Protein AF-A0A3D0C6Q4-F1 (afdb_monomer_lite)

Sequence (118 aa):
SIQAVYVPADDLTDPSPATTFAHLDATVVLSRDIASQGIYPAIDPLDSTSRQLDPLIVGTEHYETAQSVKSTLQRYKELKDIIAILGMDELSEEDKQTVSRARKIQRYLSQPFFVAEV

Structure (mmCIF, N/CA/C/O backbone):
data_AF-A0A3D0C6Q4-F1
#
_entry.id   AF-A0A3D0C6Q4-F1
#
loop_
_atom_site.group_PDB
_atom_site.id
_atom_site.type_symbol
_atom_site.label_atom_id
_atom_site.label_alt_id
_atom_site.label_comp_id
_atom_site.label_asym_id
_atom_site.label_entity_id
_atom_site.label_seq_id
_atom_site.pdbx_PDB_ins_code
_atom_site.Cartn_x
_atom_site.Cartn_y
_atom_site.Cartn_z
_atom_site.occupancy
_atom_site.B_iso_or_equiv
_atom_site.auth_seq_id
_atom_site.auth_comp_id
_atom_site.auth_asym_id
_atom_s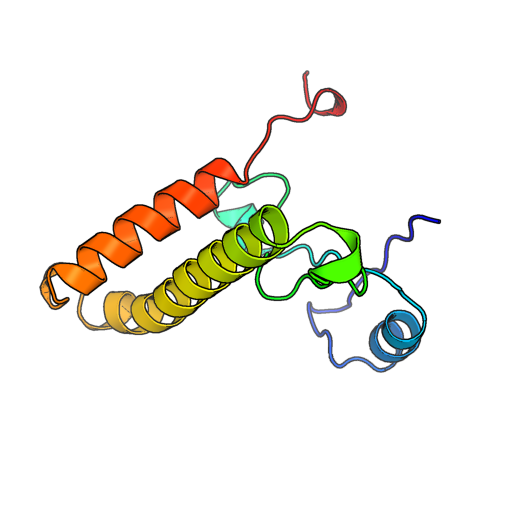ite.auth_atom_id
_atom_site.pdbx_PDB_model_num
ATOM 1 N N . SER A 1 1 ? 11.416 -7.192 -18.884 1.00 84.19 1 SER A N 1
ATOM 2 C CA . SER A 1 1 ? 10.534 -8.381 -18.920 1.00 84.19 1 SER A CA 1
ATOM 3 C C . SER A 1 1 ? 9.660 -8.364 -17.676 1.00 84.19 1 SER A C 1
ATOM 5 O O . SER A 1 1 ? 10.041 -7.724 -16.707 1.00 84.19 1 SER A O 1
ATOM 7 N N . ILE A 1 2 ? 8.496 -9.016 -17.696 1.00 86.44 2 ILE A N 1
ATOM 8 C CA . ILE A 1 2 ? 7.667 -9.225 -16.497 1.00 86.44 2 ILE A CA 1
ATOM 9 C C . ILE A 1 2 ? 7.775 -10.704 -16.143 1.00 86.44 2 ILE A C 1
ATOM 11 O O . ILE A 1 2 ? 7.642 -11.552 -17.025 1.00 86.44 2 ILE A O 1
ATOM 15 N N . GLN A 1 3 ? 8.068 -11.004 -14.882 1.00 87.12 3 GLN A N 1
ATOM 16 C CA . GLN A 1 3 ? 8.249 -12.364 -14.387 1.00 87.12 3 GLN A CA 1
ATOM 17 C C . GLN A 1 3 ? 7.332 -12.581 -13.189 1.00 87.12 3 GLN A C 1
ATOM 19 O O . GLN A 1 3 ? 7.298 -11.759 -12.277 1.00 87.12 3 GLN A O 1
ATOM 24 N N . ALA A 1 4 ? 6.586 -13.682 -13.204 1.00 87.81 4 ALA A N 1
ATOM 25 C CA . ALA A 1 4 ? 5.818 -14.122 -12.052 1.00 87.81 4 ALA A CA 1
ATOM 26 C C . ALA A 1 4 ? 6.692 -15.063 -11.219 1.00 87.81 4 ALA A C 1
ATOM 28 O O . ALA A 1 4 ? 7.150 -16.089 -11.723 1.00 87.81 4 ALA A O 1
ATOM 29 N N . VAL A 1 5 ? 6.925 -14.703 -9.959 1.00 85.12 5 VAL A N 1
ATOM 30 C CA . VAL A 1 5 ? 7.682 -15.514 -9.002 1.00 85.12 5 VAL A CA 1
ATOM 31 C C . VAL A 1 5 ? 6.704 -16.024 -7.956 1.00 85.12 5 VAL A C 1
ATOM 33 O O . VAL A 1 5 ? 6.044 -15.237 -7.282 1.00 85.12 5 VAL A O 1
ATOM 36 N N . TYR A 1 6 ? 6.583 -17.345 -7.848 1.00 84.31 6 TYR A N 1
ATOM 37 C CA . TYR A 1 6 ? 5.807 -17.971 -6.784 1.00 84.31 6 TYR A CA 1
ATOM 38 C C . TYR A 1 6 ? 6.659 -18.052 -5.517 1.00 84.31 6 TYR A C 1
ATOM 40 O O . TYR A 1 6 ? 7.781 -18.555 -5.563 1.00 84.31 6 TYR A O 1
ATOM 48 N N . VAL A 1 7 ? 6.118 -17.568 -4.400 1.00 80.44 7 VAL A N 1
ATOM 49 C CA . VAL A 1 7 ? 6.766 -17.611 -3.086 1.00 80.44 7 VAL A CA 1
ATOM 50 C C . VAL A 1 7 ? 6.120 -18.739 -2.271 1.00 80.44 7 VAL A C 1
ATOM 52 O O . VAL A 1 7 ? 4.924 -18.660 -1.976 1.00 80.44 7 VAL A O 1
ATOM 55 N N . PRO A 1 8 ? 6.853 -19.815 -1.932 1.00 78.25 8 PRO A N 1
ATOM 56 C CA . PRO A 1 8 ? 6.322 -20.888 -1.101 1.00 78.25 8 PRO A CA 1
ATOM 57 C C . PRO A 1 8 ? 6.017 -20.377 0.309 1.00 78.25 8 PRO A C 1
ATOM 59 O O . PRO A 1 8 ? 6.825 -19.668 0.900 1.00 78.25 8 PRO A O 1
ATOM 62 N N . ALA A 1 9 ? 4.858 -20.759 0.853 1.00 78.31 9 ALA A N 1
ATOM 63 C CA . ALA A 1 9 ? 4.452 -20.440 2.227 1.00 78.31 9 ALA A CA 1
ATOM 64 C C . ALA A 1 9 ? 4.471 -18.939 2.600 1.00 78.31 9 ALA A C 1
ATOM 66 O O . ALA A 1 9 ? 4.529 -18.616 3.782 1.00 78.31 9 ALA A O 1
ATOM 67 N N . ASP A 1 10 ? 4.399 -18.041 1.612 1.00 76.25 10 ASP A N 1
ATOM 68 C CA . ASP A 1 10 ? 4.489 -16.587 1.798 1.00 76.25 10 ASP A CA 1
ATOM 69 C C . ASP A 1 10 ? 5.823 -16.127 2.461 1.00 76.25 10 ASP A C 1
ATOM 71 O O . ASP A 1 10 ? 5.910 -15.018 2.986 1.00 76.25 10 ASP A O 1
ATOM 75 N N . ASP A 1 11 ? 6.887 -16.949 2.405 1.00 76.81 11 ASP A N 1
ATOM 76 C CA . ASP A 1 11 ? 8.210 -16.645 2.975 1.00 76.81 11 ASP A CA 1
ATOM 77 C C . ASP A 1 11 ? 9.162 -16.002 1.949 1.00 76.81 11 ASP A C 1
ATOM 79 O O . ASP A 1 11 ? 9.782 -16.665 1.112 1.00 76.81 11 ASP A O 1
ATOM 83 N N . LEU A 1 12 ? 9.310 -14.677 2.039 1.00 69.62 12 LEU A N 1
ATOM 84 C CA . LEU A 1 12 ? 10.209 -13.884 1.190 1.00 69.62 12 LEU A CA 1
ATOM 85 C C . LEU A 1 12 ? 11.701 -14.104 1.491 1.00 69.62 12 LEU A C 1
ATOM 87 O O . LEU A 1 12 ? 12.545 -13.641 0.721 1.00 69.62 12 LEU A O 1
ATOM 91 N N . THR A 1 13 ? 12.035 -14.780 2.593 1.00 74.75 13 THR A N 1
ATOM 92 C CA . THR A 1 13 ? 13.420 -15.068 2.990 1.00 74.75 13 THR A CA 1
ATOM 93 C C . THR A 1 13 ? 13.949 -16.384 2.425 1.00 74.75 13 THR A C 1
ATOM 95 O O . THR A 1 13 ? 15.140 -16.673 2.574 1.00 74.75 13 THR A O 1
ATOM 98 N N . ASP A 1 14 ? 13.110 -17.148 1.714 1.00 76.62 14 ASP A N 1
ATOM 99 C CA . ASP A 1 14 ? 13.551 -18.346 1.005 1.00 76.62 14 ASP A CA 1
ATOM 100 C C . ASP A 1 14 ? 14.665 -17.992 -0.012 1.00 76.62 14 ASP A C 1
ATOM 102 O O . ASP A 1 14 ? 14.582 -16.983 -0.729 1.00 76.62 14 ASP A O 1
ATOM 106 N N . PRO A 1 15 ? 15.738 -18.799 -0.105 1.00 70.25 15 PRO A N 1
ATOM 107 C CA . PRO A 1 15 ? 16.872 -18.511 -0.985 1.00 70.25 15 PRO A CA 1
ATOM 108 C C . PRO A 1 15 ? 16.500 -18.447 -2.479 1.00 70.25 15 PRO A C 1
ATOM 110 O O . PRO A 1 15 ? 17.194 -17.789 -3.264 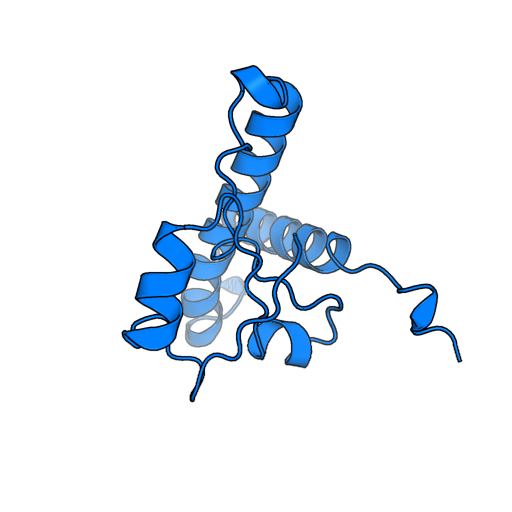1.00 70.25 15 PRO A O 1
ATOM 113 N N . SER A 1 16 ? 15.406 -19.096 -2.886 1.00 71.44 16 SER A N 1
ATOM 114 C CA . SER A 1 16 ? 14.947 -19.153 -4.279 1.00 71.44 16 SER A CA 1
ATOM 115 C C . SER A 1 16 ? 14.414 -17.795 -4.784 1.00 71.44 16 SER A C 1
ATOM 117 O O . SER A 1 16 ? 14.907 -17.300 -5.803 1.00 71.44 16 SER A O 1
ATOM 119 N N . PRO A 1 17 ? 13.465 -17.123 -4.098 1.00 67.44 17 PRO A N 1
ATOM 120 C CA . PRO A 1 17 ? 13.069 -15.760 -4.445 1.00 67.44 17 PRO A CA 1
ATOM 121 C C . PRO A 1 17 ? 14.160 -14.725 -4.123 1.00 67.44 17 PRO A C 1
ATOM 123 O O . PRO A 1 17 ? 14.364 -13.810 -4.922 1.00 67.44 17 PRO A O 1
ATOM 126 N N . ALA A 1 18 ? 14.925 -14.893 -3.035 1.00 70.44 18 ALA A N 1
ATOM 127 C CA . ALA A 1 18 ? 15.960 -13.936 -2.625 1.00 70.44 18 ALA A CA 1
ATOM 128 C C . ALA A 1 18 ? 17.033 -13.689 -3.703 1.00 70.44 18 ALA A C 1
ATOM 130 O O . ALA A 1 18 ? 17.425 -12.548 -3.956 1.00 70.44 18 ALA A O 1
ATOM 131 N N . THR A 1 19 ? 17.478 -14.748 -4.385 1.00 71.81 19 THR A N 1
ATOM 132 C CA . THR A 1 19 ? 18.447 -14.636 -5.490 1.00 71.81 19 THR A CA 1
ATOM 133 C C . THR A 1 19 ? 17.846 -13.975 -6.729 1.00 71.81 19 THR A C 1
ATOM 135 O O . THR A 1 19 ? 18.519 -13.194 -7.400 1.00 71.81 19 THR A O 1
ATOM 138 N N . THR A 1 20 ? 16.561 -14.211 -6.999 1.00 70.25 20 THR A N 1
ATOM 139 C CA . THR A 1 20 ? 15.850 -13.586 -8.122 1.00 70.25 20 THR A CA 1
ATOM 140 C C . THR A 1 20 ? 15.682 -12.079 -7.898 1.00 70.25 20 THR A C 1
ATOM 142 O O . THR A 1 20 ? 15.908 -11.295 -8.820 1.00 70.25 20 THR A O 1
ATOM 145 N N . PHE A 1 21 ? 15.375 -11.646 -6.669 1.00 69.50 21 PHE A N 1
ATOM 146 C CA . PHE A 1 21 ? 15.181 -10.229 -6.338 1.00 69.50 21 PHE A CA 1
ATOM 147 C C . PHE A 1 21 ? 16.421 -9.363 -6.568 1.00 69.50 21 PHE A C 1
ATOM 149 O O . PHE A 1 21 ? 16.284 -8.213 -6.980 1.00 69.50 21 PHE A O 1
ATOM 156 N N . ALA A 1 22 ? 17.629 -9.902 -6.374 1.00 72.50 22 ALA A N 1
ATOM 157 C CA . ALA A 1 22 ? 18.871 -9.154 -6.590 1.00 72.50 22 ALA A CA 1
ATOM 158 C C . ALA A 1 22 ? 19.018 -8.635 -8.037 1.00 72.50 22 ALA A C 1
ATOM 160 O O . ALA A 1 22 ? 19.641 -7.594 -8.279 1.00 72.50 22 ALA A O 1
ATOM 161 N N . HIS A 1 23 ? 18.411 -9.338 -8.994 1.00 77.38 23 HIS A N 1
ATOM 162 C CA . HIS A 1 23 ? 18.481 -9.027 -10.419 1.00 77.38 23 HIS A CA 1
ATOM 163 C C . HIS A 1 23 ? 17.294 -8.205 -10.937 1.00 77.38 23 HIS A C 1
ATOM 165 O O . HIS A 1 23 ? 17.302 -7.820 -12.105 1.00 77.38 23 HIS A O 1
ATOM 171 N N . LEU A 1 24 ? 16.290 -7.923 -10.102 1.00 82.19 24 LEU A N 1
ATOM 172 C CA . LEU A 1 24 ? 15.096 -7.187 -10.510 1.00 82.19 24 LEU A CA 1
ATOM 173 C C . LEU A 1 24 ? 15.237 -5.688 -10.227 1.00 82.19 24 LEU A C 1
ATOM 175 O O . LEU A 1 24 ? 15.709 -5.270 -9.171 1.00 82.19 24 LEU A O 1
ATOM 179 N N . ASP A 1 25 ? 14.794 -4.870 -11.181 1.00 84.19 25 ASP A N 1
ATOM 180 C CA . ASP A 1 25 ? 14.772 -3.409 -11.037 1.00 84.19 25 ASP A CA 1
ATOM 181 C C . ASP A 1 25 ? 13.542 -2.908 -10.276 1.00 84.19 25 ASP A C 1
ATOM 183 O O . ASP A 1 25 ? 13.581 -1.839 -9.668 1.00 84.19 25 ASP A O 1
ATOM 187 N N . ALA A 1 26 ? 12.457 -3.680 -10.299 1.00 90.06 26 ALA A N 1
ATOM 188 C CA . ALA A 1 26 ? 11.250 -3.425 -9.534 1.00 90.06 26 ALA A CA 1
ATOM 189 C C . ALA A 1 26 ? 10.614 -4.743 -9.094 1.00 90.06 26 ALA A C 1
ATOM 191 O O . ALA A 1 26 ? 10.601 -5.724 -9.840 1.00 90.06 26 ALA A O 1
ATOM 192 N N . THR A 1 27 ? 10.068 -4.743 -7.885 1.00 90.38 27 THR A N 1
ATOM 193 C CA . THR A 1 27 ? 9.365 -5.865 -7.277 1.00 90.38 27 THR A CA 1
ATOM 194 C C . THR A 1 27 ? 7.955 -5.426 -6.913 1.00 90.38 27 THR A C 1
ATOM 196 O O . THR A 1 27 ? 7.751 -4.405 -6.258 1.00 90.38 27 THR A O 1
ATOM 199 N N . VAL A 1 28 ? 6.969 -6.203 -7.358 1.00 92.19 28 VAL A N 1
ATOM 200 C CA . VAL A 1 28 ? 5.564 -6.022 -6.985 1.00 92.19 28 VAL A CA 1
ATOM 201 C C . VAL A 1 28 ? 5.166 -7.234 -6.162 1.00 92.19 28 VAL A C 1
ATOM 203 O O . VAL A 1 28 ? 5.081 -8.343 -6.688 1.00 92.19 28 VAL A O 1
ATOM 206 N N . VAL A 1 29 ? 4.971 -7.023 -4.866 1.00 91.56 29 VAL A N 1
ATOM 207 C CA . VAL A 1 29 ? 4.594 -8.075 -3.922 1.00 91.56 29 VAL A CA 1
ATOM 208 C C . VAL A 1 29 ? 3.075 -8.136 -3.851 1.00 91.56 29 VAL A C 1
ATOM 210 O O . VAL A 1 29 ? 2.415 -7.116 -3.657 1.00 91.56 29 VAL A O 1
ATOM 213 N N . LEU A 1 30 ? 2.514 -9.332 -4.029 1.00 91.50 30 LEU A N 1
ATOM 214 C CA . LEU A 1 30 ? 1.082 -9.581 -3.891 1.00 91.50 30 LEU A CA 1
ATOM 215 C C . LEU A 1 30 ? 0.816 -10.242 -2.539 1.00 91.50 30 LEU A C 1
ATOM 217 O O . LEU A 1 30 ? 1.401 -11.280 -2.241 1.00 91.50 30 LEU A O 1
ATOM 221 N N . SER A 1 31 ? -0.073 -9.657 -1.738 1.00 90.25 31 SER A N 1
ATOM 222 C CA . SER A 1 31 ? -0.364 -10.110 -0.377 1.00 90.25 31 SER A CA 1
ATOM 223 C C . SER A 1 31 ? -1.749 -10.740 -0.265 1.00 90.25 31 SER A C 1
ATOM 225 O O . SER A 1 31 ? -2.765 -10.173 -0.686 1.00 90.25 31 SER A O 1
ATOM 227 N N . ARG A 1 32 ? -1.803 -11.909 0.381 1.00 89.44 32 ARG A N 1
ATOM 228 C CA . ARG A 1 32 ? -3.055 -12.602 0.711 1.00 89.44 32 ARG A CA 1
ATOM 229 C C . ARG A 1 32 ? -3.933 -11.778 1.654 1.00 89.44 32 ARG A C 1
ATOM 231 O O . ARG A 1 32 ? -5.154 -11.774 1.495 1.00 89.44 32 ARG A O 1
ATOM 238 N N . ASP A 1 33 ? -3.327 -11.041 2.580 1.00 88.31 33 ASP A N 1
ATOM 239 C CA . ASP A 1 33 ? -4.050 -10.212 3.548 1.00 88.31 33 ASP A CA 1
ATOM 240 C C . ASP A 1 33 ? -4.828 -9.091 2.856 1.00 88.31 33 ASP A C 1
ATOM 242 O O . ASP A 1 33 ? -5.965 -8.798 3.228 1.00 88.31 33 ASP A O 1
ATOM 246 N N . ILE A 1 34 ? -4.253 -8.499 1.809 1.00 88.88 34 ILE A N 1
ATOM 247 C CA . ILE A 1 34 ? -4.899 -7.444 1.018 1.00 88.88 34 ILE A CA 1
ATOM 248 C C . ILE A 1 34 ? -6.020 -8.036 0.155 1.00 88.88 34 ILE A C 1
ATOM 250 O O . ILE A 1 34 ? -7.128 -7.495 0.127 1.00 88.88 34 ILE A O 1
ATOM 254 N N . ALA A 1 35 ? -5.782 -9.196 -0.466 1.00 90.06 35 ALA A N 1
ATOM 255 C CA . ALA A 1 35 ? -6.800 -9.904 -1.243 1.00 90.06 35 ALA A CA 1
ATOM 256 C C . ALA A 1 35 ? -8.020 -10.297 -0.388 1.00 90.06 35 ALA A C 1
ATOM 258 O O . ALA A 1 35 ? -9.161 -10.155 -0.830 1.00 90.06 35 ALA A O 1
ATOM 259 N N . SER A 1 36 ? -7.800 -10.730 0.861 1.00 90.19 36 SER A N 1
ATOM 260 C CA . SER A 1 36 ? -8.879 -11.093 1.796 1.00 90.19 36 SER A CA 1
ATOM 261 C C . SER A 1 36 ? -9.791 -9.917 2.173 1.00 90.19 36 SER A C 1
ATOM 263 O O . SER A 1 36 ? -10.941 -10.122 2.556 1.00 90.19 36 SER A O 1
ATOM 265 N N . GLN A 1 37 ? -9.310 -8.680 2.009 1.00 87.38 37 GLN A N 1
ATOM 266 C CA . GLN A 1 37 ? -10.084 -7.453 2.214 1.00 87.38 37 GLN A CA 1
ATOM 267 C C . GLN A 1 37 ? -10.885 -7.039 0.966 1.00 87.38 37 GLN A C 1
ATOM 269 O O . GLN A 1 37 ? -11.556 -6.007 0.985 1.00 87.38 37 GLN A O 1
ATOM 274 N N . GLY A 1 38 ? -10.818 -7.819 -0.120 1.00 88.94 38 GLY A N 1
ATOM 275 C CA . GLY A 1 38 ? -11.492 -7.529 -1.387 1.00 88.94 38 GLY A CA 1
ATOM 276 C C . GLY A 1 38 ? -10.811 -6.440 -2.221 1.00 88.94 38 GLY A C 1
ATOM 277 O O . GLY A 1 38 ? -11.445 -5.859 -3.099 1.00 88.94 38 GLY A O 1
ATOM 278 N N . ILE A 1 39 ? -9.542 -6.133 -1.942 1.00 89.00 39 ILE A N 1
ATOM 279 C CA . ILE A 1 39 ? -8.774 -5.105 -2.650 1.00 89.00 39 ILE A CA 1
ATOM 280 C C . ILE A 1 39 ? -8.010 -5.771 -3.796 1.00 89.00 39 ILE A C 1
ATOM 282 O O . ILE A 1 39 ? -7.132 -6.602 -3.562 1.00 89.00 39 ILE A O 1
ATOM 286 N N . TYR A 1 40 ? -8.347 -5.390 -5.030 1.00 90.81 40 TYR A N 1
ATOM 287 C CA . TYR A 1 40 ? -7.703 -5.883 -6.246 1.00 90.81 40 TYR A CA 1
ATOM 288 C C . TYR A 1 40 ? -7.208 -4.718 -7.117 1.00 90.81 40 TYR A C 1
ATOM 290 O O . TYR A 1 40 ? -7.969 -3.769 -7.318 1.00 90.81 40 TYR A O 1
ATOM 298 N N . PRO A 1 41 ? -5.966 -4.775 -7.634 1.00 92.62 41 PRO A N 1
ATOM 299 C CA . PRO A 1 41 ? -4.967 -5.824 -7.397 1.00 92.62 41 PRO A CA 1
ATOM 300 C C . PRO A 1 41 ? -4.440 -5.834 -5.956 1.00 92.62 41 PRO A C 1
ATOM 302 O O . PRO A 1 41 ? -4.298 -4.790 -5.328 1.00 92.62 41 PRO A O 1
ATOM 305 N N . ALA A 1 42 ? -4.127 -7.025 -5.441 1.00 93.69 42 ALA A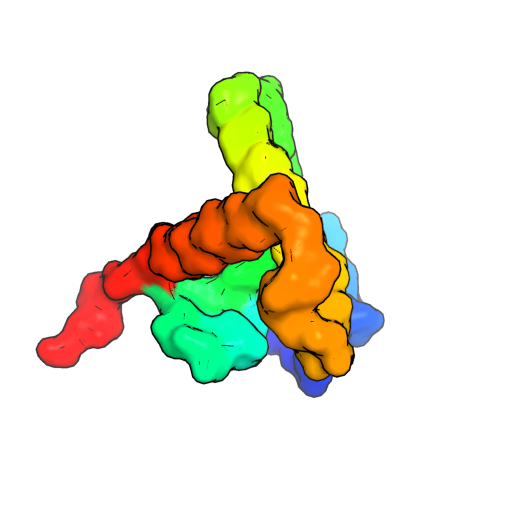 N 1
ATOM 306 C CA . ALA A 1 42 ? -3.717 -7.232 -4.051 1.00 93.69 42 ALA A CA 1
ATOM 307 C C . ALA A 1 42 ? -2.236 -6.881 -3.801 1.00 93.69 42 ALA A C 1
ATOM 309 O O . ALA A 1 42 ? -1.491 -7.675 -3.234 1.00 93.69 42 ALA A O 1
ATOM 310 N N . ILE A 1 43 ? -1.798 -5.716 -4.279 1.00 93.69 43 ILE A N 1
ATOM 311 C CA . ILE A 1 43 ? -0.411 -5.249 -4.184 1.00 93.69 43 ILE A CA 1
ATOM 312 C C . ILE A 1 43 ? -0.143 -4.728 -2.776 1.00 93.69 43 ILE A C 1
ATOM 314 O O . ILE A 1 43 ? -0.894 -3.886 -2.285 1.00 93.69 43 ILE A O 1
ATOM 318 N N . ASP A 1 44 ? 0.952 -5.175 -2.161 1.00 92.88 44 ASP A N 1
ATOM 319 C CA . ASP A 1 44 ? 1.472 -4.574 -0.935 1.00 92.88 44 ASP A CA 1
ATOM 320 C C . ASP A 1 44 ? 2.365 -3.365 -1.272 1.00 92.88 44 ASP A C 1
ATOM 322 O O . ASP A 1 44 ? 3.454 -3.540 -1.827 1.00 92.88 44 ASP A O 1
ATOM 326 N N . PRO A 1 45 ? 1.937 -2.126 -0.972 1.00 91.56 45 PRO A N 1
ATOM 327 C CA . PRO A 1 45 ? 2.685 -0.922 -1.328 1.00 91.56 45 PRO A CA 1
ATOM 328 C C . PRO A 1 45 ? 3.921 -0.677 -0.450 1.00 91.56 45 PRO A C 1
ATOM 330 O O . PRO A 1 45 ? 4.768 0.138 -0.827 1.00 91.56 45 PRO A O 1
ATOM 333 N N . LEU A 1 46 ? 4.021 -1.323 0.717 1.00 92.12 46 LEU A N 1
ATOM 334 C CA . LEU A 1 46 ? 5.162 -1.184 1.622 1.00 92.12 46 LEU A CA 1
ATOM 335 C C . LEU A 1 46 ? 6.281 -2.152 1.233 1.00 92.12 46 LEU A C 1
ATOM 337 O O . LEU A 1 46 ? 7.439 -1.738 1.185 1.00 92.12 46 LEU A O 1
ATOM 341 N N . ASP A 1 47 ? 5.922 -3.384 0.867 1.00 90.50 47 ASP A N 1
ATOM 342 C CA . ASP A 1 47 ? 6.888 -4.417 0.470 1.00 90.50 47 ASP A CA 1
ATOM 343 C C . ASP A 1 47 ? 7.275 -4.338 -1.021 1.00 90.50 47 ASP A C 1
ATOM 345 O O . ASP A 1 47 ? 8.306 -4.867 -1.440 1.00 90.50 47 ASP A O 1
ATOM 349 N N . SER A 1 48 ? 6.486 -3.635 -1.842 1.00 91.81 48 SER A N 1
ATOM 350 C CA . SER A 1 48 ? 6.820 -3.378 -3.249 1.00 91.81 48 SER A CA 1
ATOM 351 C C . SER A 1 48 ? 7.830 -2.236 -3.406 1.00 91.81 48 SER A C 1
ATOM 353 O O . SER A 1 48 ? 7.696 -1.141 -2.836 1.00 91.81 48 SER A O 1
ATOM 355 N N . THR A 1 49 ? 8.838 -2.456 -4.250 1.00 91.44 49 THR A N 1
ATOM 356 C CA . THR A 1 49 ? 9.947 -1.514 -4.453 1.00 91.44 49 THR A CA 1
ATOM 357 C C . THR A 1 49 ? 10.281 -1.332 -5.928 1.00 91.44 49 THR A C 1
ATOM 359 O O . THR A 1 49 ? 9.969 -2.169 -6.769 1.00 91.44 49 THR A O 1
ATOM 362 N N . SER A 1 50 ? 10.914 -0.211 -6.262 1.00 92.94 50 SER A N 1
ATOM 363 C CA . SER A 1 50 ? 11.431 0.049 -7.603 1.00 92.94 50 SER A CA 1
ATOM 364 C C . SER A 1 50 ? 12.657 0.938 -7.506 1.00 92.94 50 SER A C 1
ATOM 366 O O . SER A 1 50 ? 12.614 1.966 -6.831 1.00 92.94 50 SER A O 1
ATOM 368 N N . ARG A 1 51 ? 13.728 0.579 -8.218 1.00 89.69 51 ARG A N 1
ATOM 369 C CA . ARG A 1 51 ? 14.924 1.421 -8.376 1.00 89.69 51 ARG A CA 1
ATOM 370 C C . ARG A 1 51 ? 14.630 2.715 -9.130 1.00 89.69 51 ARG A C 1
ATOM 372 O O . ARG A 1 51 ? 15.392 3.664 -9.024 1.00 89.69 51 ARG A O 1
ATOM 379 N N . GLN A 1 52 ? 13.537 2.756 -9.894 1.00 91.62 52 GLN A N 1
ATOM 380 C CA . GLN A 1 52 ? 13.131 3.951 -10.633 1.00 91.62 52 GLN A CA 1
ATOM 381 C C . GLN A 1 52 ? 12.391 4.971 -9.767 1.00 91.62 52 GLN A C 1
ATOM 383 O O . GLN A 1 52 ? 12.155 6.082 -10.233 1.00 91.62 52 GLN A O 1
ATOM 388 N N . LEU A 1 53 ? 12.019 4.626 -8.528 1.00 92.38 53 LEU A N 1
ATOM 389 C CA . LEU A 1 53 ? 11.426 5.580 -7.592 1.00 92.38 53 LEU A CA 1
ATOM 390 C C . LEU A 1 53 ? 12.522 6.488 -7.013 1.00 92.38 53 LEU A C 1
ATOM 392 O O . LEU A 1 53 ? 12.849 6.420 -5.833 1.00 92.38 53 LEU A O 1
ATOM 396 N N . ASP A 1 54 ? 13.093 7.318 -7.880 1.00 92.88 54 ASP A N 1
ATOM 397 C CA . ASP A 1 54 ? 14.137 8.295 -7.590 1.00 92.88 54 ASP A CA 1
ATOM 398 C C . ASP A 1 54 ? 13.685 9.671 -8.120 1.00 92.88 54 ASP A C 1
ATOM 400 O O . ASP A 1 54 ? 13.212 9.745 -9.264 1.00 92.88 54 ASP A O 1
ATOM 404 N N . PRO A 1 55 ? 13.817 10.767 -7.346 1.00 94.69 55 PRO A N 1
ATOM 405 C CA . PRO A 1 55 ? 13.427 12.109 -7.785 1.00 94.69 55 PRO A CA 1
ATOM 406 C C . PRO A 1 55 ? 14.048 12.537 -9.120 1.00 94.69 55 PRO A C 1
ATOM 408 O O . PRO A 1 55 ? 13.435 13.303 -9.859 1.00 94.69 55 PRO A O 1
ATOM 411 N N . LEU A 1 56 ? 15.249 12.046 -9.443 1.00 95.44 56 LEU A N 1
ATOM 412 C CA . LEU A 1 56 ? 15.955 12.353 -10.688 1.00 95.44 56 LEU A CA 1
ATOM 413 C C . LEU A 1 56 ? 15.357 11.634 -11.905 1.00 95.44 56 LEU A C 1
ATOM 415 O O . LEU A 1 56 ? 15.606 12.048 -13.035 1.00 95.44 56 LEU A O 1
ATOM 419 N N . ILE A 1 57 ? 14.581 10.569 -11.686 1.00 94.81 57 ILE A N 1
ATOM 420 C CA . ILE A 1 57 ? 13.954 9.763 -12.740 1.00 94.81 57 ILE A CA 1
ATOM 421 C C . ILE A 1 57 ? 12.480 10.144 -12.898 1.00 94.81 57 ILE A C 1
ATOM 423 O O . ILE A 1 57 ? 12.033 10.434 -14.006 1.00 94.81 57 ILE A O 1
ATOM 427 N N . VAL A 1 58 ? 11.718 10.151 -11.800 1.00 94.12 58 VAL A N 1
ATOM 428 C CA . VAL A 1 58 ? 10.258 10.365 -11.826 1.00 94.12 58 VAL A CA 1
ATOM 429 C C . VAL A 1 58 ? 9.832 11.802 -11.521 1.00 94.12 58 VAL A C 1
ATOM 431 O O . VAL A 1 58 ? 8.652 12.129 -11.651 1.00 94.12 58 VAL A O 1
ATOM 434 N N . GLY A 1 59 ? 10.775 12.661 -11.133 1.00 96.50 59 GLY A N 1
ATOM 435 C CA . GLY A 1 59 ? 10.506 14.013 -10.660 1.00 96.50 59 GLY A CA 1
ATOM 436 C C . GLY A 1 59 ? 10.169 14.068 -9.168 1.00 96.50 59 GLY A C 1
ATOM 437 O O . GLY A 1 59 ? 9.698 13.101 -8.563 1.00 96.50 59 GLY A O 1
ATOM 438 N N . THR A 1 60 ? 10.398 15.238 -8.571 1.00 96.50 60 THR A N 1
ATOM 439 C CA . THR A 1 60 ? 10.221 15.470 -7.131 1.00 96.50 60 THR A CA 1
ATOM 440 C C . THR A 1 60 ? 8.780 15.262 -6.676 1.00 96.50 60 THR A C 1
ATOM 442 O O . THR A 1 60 ? 8.555 14.574 -5.689 1.00 96.50 60 THR A O 1
ATOM 445 N N . GLU A 1 61 ? 7.798 15.783 -7.417 1.00 97.19 61 GLU A N 1
ATOM 446 C CA . GLU A 1 61 ? 6.380 15.700 -7.034 1.00 97.19 61 GLU A CA 1
ATOM 447 C C . GLU A 1 61 ? 5.893 14.247 -6.928 1.00 97.19 61 GLU A C 1
ATOM 449 O O . GLU A 1 61 ? 5.246 13.867 -5.949 1.00 97.19 61 GLU A O 1
ATOM 454 N N . HIS A 1 62 ? 6.242 13.407 -7.908 1.00 96.81 62 HIS A N 1
ATOM 455 C CA . HIS A 1 62 ? 5.879 11.992 -7.892 1.00 96.81 62 HIS A CA 1
ATOM 456 C C . HIS A 1 62 ? 6.574 11.271 -6.732 1.00 96.81 62 HIS A C 1
ATOM 458 O O . HIS A 1 62 ? 5.919 10.554 -5.973 1.00 96.81 62 HIS A O 1
ATOM 464 N N . TYR A 1 63 ? 7.876 11.499 -6.549 1.00 96.44 63 TYR A N 1
ATOM 465 C CA . TYR A 1 63 ? 8.630 10.884 -5.462 1.00 96.44 63 TYR A CA 1
ATOM 466 C C . TYR A 1 63 ? 8.070 11.260 -4.082 1.00 96.44 63 TYR A C 1
ATOM 468 O O . TYR A 1 63 ? 7.799 10.382 -3.264 1.00 96.44 63 TYR A O 1
ATOM 476 N N . GLU A 1 64 ? 7.828 12.548 -3.831 1.00 97.12 64 GLU A N 1
ATOM 477 C CA . GLU A 1 64 ? 7.285 13.036 -2.560 1.00 97.12 64 GLU A CA 1
ATOM 478 C C . GLU A 1 64 ? 5.871 12.510 -2.305 1.00 97.12 64 GLU A C 1
ATOM 480 O O . GLU A 1 64 ? 5.556 12.100 -1.183 1.00 97.12 64 GLU A O 1
ATOM 485 N N . THR A 1 65 ? 5.030 12.448 -3.341 1.00 96.50 65 THR A N 1
ATOM 486 C CA . THR A 1 65 ? 3.677 11.889 -3.232 1.00 96.50 65 THR A CA 1
ATOM 487 C C . THR A 1 65 ? 3.728 10.404 -2.874 1.00 96.50 65 THR A C 1
ATOM 489 O O . THR A 1 65 ? 3.056 9.969 -1.935 1.00 96.50 65 THR A O 1
ATOM 492 N N . ALA A 1 66 ? 4.564 9.623 -3.563 1.00 95.56 66 ALA A N 1
ATOM 493 C CA . ALA A 1 66 ? 4.740 8.200 -3.288 1.00 95.56 66 ALA A CA 1
ATOM 494 C C . ALA A 1 66 ? 5.280 7.956 -1.869 1.00 95.56 66 ALA A C 1
ATOM 496 O O . ALA A 1 66 ? 4.775 7.092 -1.149 1.00 95.56 66 ALA A O 1
ATOM 497 N N . GLN A 1 67 ? 6.255 8.756 -1.433 1.00 95.19 67 GLN A N 1
ATOM 498 C CA . GLN A 1 67 ? 6.829 8.650 -0.096 1.00 95.19 67 GLN A CA 1
ATOM 499 C C . GLN A 1 67 ? 5.825 9.039 0.997 1.00 95.19 67 GLN A C 1
ATOM 501 O O . GLN A 1 67 ? 5.741 8.367 2.027 1.00 95.19 67 GLN A O 1
ATOM 506 N N . SER A 1 68 ? 5.000 10.060 0.754 1.00 95.69 68 SER A N 1
ATOM 507 C CA . SER A 1 68 ? 3.924 10.471 1.666 1.00 95.69 68 SER A CA 1
ATOM 508 C C . SER A 1 68 ? 2.849 9.390 1.811 1.00 95.69 68 SER A C 1
ATOM 510 O O . SER A 1 68 ? 2.385 9.107 2.921 1.00 95.69 68 SER A O 1
ATOM 512 N N . VAL A 1 69 ? 2.486 8.736 0.703 1.00 95.94 69 VAL A N 1
ATOM 513 C CA . VAL A 1 69 ? 1.573 7.586 0.704 1.00 95.94 69 VAL A CA 1
ATOM 514 C C . VAL A 1 69 ? 2.153 6.437 1.529 1.00 95.94 69 VAL A C 1
ATOM 516 O O . VAL A 1 69 ? 1.474 5.937 2.429 1.00 95.94 69 VAL A O 1
ATOM 519 N N . LYS A 1 70 ? 3.417 6.060 1.288 1.00 94.62 70 LYS A N 1
ATOM 520 C CA . LYS A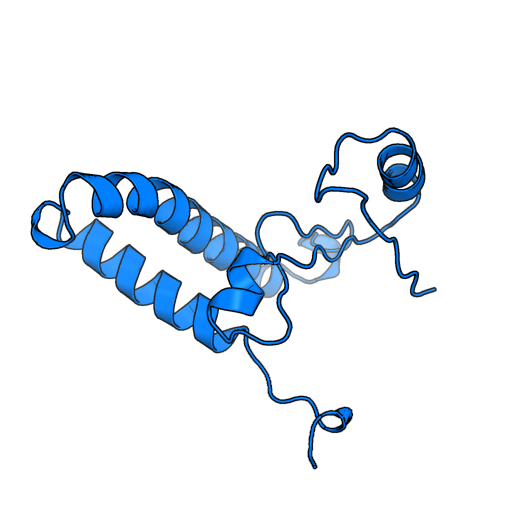 1 70 ? 4.100 5.002 2.049 1.00 94.62 70 LYS A CA 1
ATOM 521 C C . LYS A 1 70 ? 4.163 5.321 3.541 1.00 94.62 70 LYS A C 1
ATOM 523 O O . LYS A 1 70 ? 3.808 4.474 4.351 1.00 94.62 70 LYS A O 1
ATOM 528 N N . SER A 1 71 ? 4.530 6.548 3.909 1.00 95.38 71 SER A N 1
ATOM 529 C CA . SER A 1 71 ? 4.583 6.986 5.309 1.00 95.38 71 SER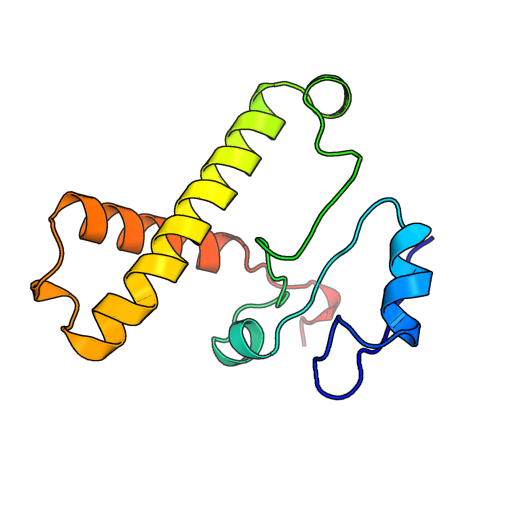 A CA 1
ATOM 530 C C . SER A 1 71 ? 3.217 6.894 6.001 1.00 95.38 71 SER A C 1
ATOM 532 O O . SER A 1 71 ? 3.116 6.355 7.103 1.00 95.38 71 SER A O 1
ATOM 534 N N . THR A 1 72 ? 2.147 7.326 5.327 1.00 95.62 72 THR A N 1
ATOM 535 C CA . THR A 1 72 ? 0.778 7.244 5.864 1.00 95.62 72 THR A CA 1
ATOM 536 C C . THR A 1 72 ? 0.344 5.791 6.090 1.00 95.62 72 THR A C 1
ATOM 538 O O . THR A 1 72 ? -0.263 5.470 7.112 1.00 95.62 72 THR A O 1
ATOM 541 N N . LEU A 1 73 ? 0.666 4.894 5.153 1.00 94.56 73 LEU A N 1
ATOM 542 C CA . LEU A 1 73 ? 0.340 3.469 5.256 1.00 94.56 73 LEU A CA 1
ATOM 543 C C . LEU A 1 73 ? 1.186 2.749 6.314 1.00 94.56 73 LEU A C 1
ATOM 545 O O . LEU A 1 73 ? 0.658 1.910 7.041 1.00 94.56 73 LEU A O 1
ATOM 549 N N . GLN A 1 74 ? 2.461 3.116 6.452 1.00 94.75 74 GLN A N 1
ATOM 550 C CA . GLN A 1 74 ? 3.341 2.605 7.502 1.00 94.75 74 GLN A CA 1
ATOM 551 C C . GLN A 1 74 ? 2.806 2.983 8.886 1.00 94.75 74 GLN A C 1
ATOM 553 O O . GLN A 1 74 ? 2.628 2.114 9.739 1.00 94.75 74 GLN A O 1
ATOM 558 N N . ARG A 1 75 ? 2.448 4.259 9.079 1.00 94.31 75 ARG A N 1
ATOM 559 C CA . ARG A 1 75 ? 1.844 4.727 10.330 1.00 94.31 75 ARG A CA 1
ATOM 560 C C . ARG A 1 75 ? 0.530 4.006 10.620 1.00 94.31 75 ARG A C 1
ATOM 562 O O . ARG A 1 75 ? 0.274 3.615 11.752 1.00 94.31 75 ARG A O 1
ATOM 569 N N . TYR A 1 76 ? -0.293 3.769 9.600 1.00 94.75 76 TYR A N 1
ATOM 570 C CA . TYR A 1 76 ? -1.509 2.976 9.762 1.00 94.75 76 TYR A CA 1
ATOM 571 C C . TYR A 1 76 ? -1.232 1.530 10.193 1.00 94.75 76 TYR A C 1
ATOM 573 O O . TYR A 1 76 ? -1.963 1.019 11.039 1.00 94.75 76 TYR A O 1
ATOM 581 N N . LYS A 1 77 ? -0.183 0.885 9.666 1.00 92.12 77 LYS A N 1
ATOM 582 C CA . LYS A 1 77 ? 0.222 -0.473 10.065 1.00 92.12 77 LYS A CA 1
ATOM 583 C C . LYS A 1 77 ? 0.599 -0.530 11.549 1.00 92.12 77 LYS A C 1
ATOM 585 O O . LYS A 1 77 ? 0.095 -1.400 12.246 1.00 92.12 77 LYS A O 1
ATOM 590 N N . GLU A 1 78 ? 1.374 0.435 12.043 1.00 92.38 78 GLU A N 1
ATOM 591 C CA . GLU A 1 78 ? 1.719 0.556 13.474 1.00 92.38 78 GLU A CA 1
ATOM 592 C C . GLU A 1 78 ? 0.479 0.758 14.357 1.00 92.38 78 GLU A C 1
ATOM 594 O O . GLU A 1 78 ? 0.331 0.137 15.409 1.00 92.38 78 GLU A O 1
ATOM 599 N N . LEU A 1 79 ? -0.447 1.613 13.915 1.00 93.62 79 LEU A N 1
ATOM 600 C CA . LEU A 1 79 ? -1.681 1.887 14.649 1.00 93.62 79 LEU A CA 1
ATOM 601 C C . LEU A 1 79 ? -2.659 0.707 14.610 1.00 93.62 79 LEU A C 1
ATOM 603 O O . LEU A 1 79 ? -3.493 0.584 15.502 1.00 93.62 79 LEU A O 1
ATOM 607 N N . LYS A 1 80 ? -2.584 -0.169 13.601 1.00 91.44 80 LYS A N 1
ATOM 608 C CA . LYS A 1 80 ? -3.485 -1.321 13.446 1.00 91.44 80 LYS A CA 1
ATOM 609 C C . LYS A 1 80 ? -3.375 -2.299 14.617 1.00 91.44 80 LYS A C 1
ATOM 611 O O . LYS A 1 80 ? -4.410 -2.781 15.074 1.00 91.44 80 LYS A O 1
ATOM 616 N N . ASP A 1 81 ? -2.168 -2.540 15.122 1.00 90.06 81 ASP A N 1
ATOM 617 C CA . ASP A 1 81 ? -1.944 -3.433 16.267 1.00 90.06 81 ASP A CA 1
ATOM 618 C C . ASP A 1 81 ? -2.515 -2.833 17.559 1.00 90.06 81 ASP A C 1
ATOM 620 O O . ASP A 1 81 ? -3.179 -3.518 18.336 1.00 90.06 81 ASP A O 1
ATOM 624 N N . ILE A 1 82 ? -2.355 -1.518 17.741 1.00 90.75 82 ILE A N 1
ATOM 625 C CA . ILE A 1 82 ? -2.956 -0.764 18.850 1.00 90.75 82 ILE A CA 1
ATOM 626 C C . ILE A 1 82 ? -4.488 -0.826 18.764 1.00 90.75 82 ILE A C 1
ATOM 628 O O . ILE A 1 82 ? -5.144 -1.163 19.749 1.00 90.75 82 ILE A O 1
ATOM 632 N N . ILE A 1 83 ? -5.064 -0.578 17.580 1.00 92.06 83 ILE A N 1
ATOM 633 C CA . ILE A 1 83 ? -6.513 -0.654 17.323 1.00 92.06 83 ILE A CA 1
ATOM 634 C C . ILE A 1 83 ? -7.064 -2.040 17.661 1.00 92.06 83 ILE A C 1
ATOM 636 O O . ILE A 1 83 ? -8.165 -2.140 18.196 1.00 92.06 83 ILE A O 1
ATOM 640 N N . ALA A 1 84 ? -6.323 -3.103 17.341 1.00 91.25 84 ALA A N 1
ATOM 641 C CA . ALA A 1 84 ? -6.757 -4.473 17.591 1.00 91.25 84 ALA A CA 1
ATOM 642 C C . ALA A 1 84 ? -6.841 -4.814 19.091 1.00 91.25 84 ALA A C 1
ATOM 644 O O . ALA A 1 84 ? -7.642 -5.668 19.464 1.00 91.25 84 ALA A O 1
ATOM 645 N N . ILE A 1 85 ? -6.044 -4.153 19.939 1.00 92.62 85 ILE A N 1
ATOM 646 C CA . ILE A 1 85 ? -5.992 -4.400 21.389 1.00 92.62 85 ILE A CA 1
ATOM 647 C C . ILE A 1 85 ? -6.910 -3.440 22.158 1.00 92.62 85 ILE A C 1
ATOM 649 O O . ILE A 1 85 ? -7.667 -3.873 23.023 1.00 92.62 85 ILE A O 1
ATOM 653 N N . LEU A 1 86 ? -6.821 -2.140 21.866 1.00 92.06 86 LEU A N 1
ATOM 654 C CA . LEU A 1 86 ? -7.448 -1.061 22.643 1.00 92.06 86 LEU A CA 1
ATOM 655 C C . LEU A 1 86 ? -8.748 -0.538 22.014 1.00 92.06 86 LEU A C 1
ATOM 657 O O . LEU A 1 86 ? -9.601 -0.006 22.716 1.00 92.06 86 LEU A O 1
ATOM 661 N N . GLY A 1 87 ? -8.928 -0.707 20.703 1.00 91.50 87 GLY A N 1
ATOM 662 C CA . GLY A 1 87 ? -10.038 -0.122 19.952 1.00 91.50 87 GLY A CA 1
ATOM 663 C C . GLY A 1 87 ? -9.717 1.254 19.356 1.00 91.50 87 GLY A C 1
ATOM 664 O O . GLY A 1 87 ? -8.689 1.867 19.626 1.00 91.50 87 GLY A O 1
ATOM 665 N N . MET A 1 88 ? -10.604 1.737 18.480 1.00 90.62 88 MET A N 1
ATOM 666 C CA . MET A 1 88 ? -10.420 3.003 17.750 1.00 90.62 88 MET A CA 1
ATOM 667 C C . MET A 1 88 ? -10.581 4.252 18.629 1.00 90.62 88 MET A C 1
ATOM 669 O O . MET A 1 88 ? -10.077 5.317 18.270 1.00 90.62 88 MET A O 1
ATOM 673 N N . ASP A 1 89 ? -11.312 4.147 19.738 1.00 91.06 89 ASP A N 1
ATOM 674 C CA . ASP A 1 89 ? -11.692 5.301 20.559 1.00 91.06 89 ASP A CA 1
ATOM 675 C C . ASP A 1 89 ? -10.529 5.832 21.407 1.00 91.06 89 ASP A C 1
ATOM 677 O O . ASP A 1 89 ? -10.475 7.032 21.673 1.00 91.06 89 ASP A O 1
ATOM 681 N N . GLU A 1 90 ? -9.562 4.964 21.714 1.00 90.94 90 GLU A N 1
ATOM 682 C CA . GLU A 1 90 ? -8.355 5.248 22.506 1.00 90.94 90 GLU A CA 1
ATOM 683 C C . GLU A 1 90 ? -7.258 5.994 21.723 1.00 90.94 90 GLU A C 1
ATOM 685 O O . GLU A 1 90 ? -6.221 6.366 22.270 1.00 90.94 90 GLU A O 1
ATOM 690 N N . LEU A 1 91 ? -7.458 6.217 20.422 1.00 91.06 91 LEU A N 1
ATOM 691 C CA . LEU A 1 91 ? -6.504 6.941 19.582 1.00 91.06 91 LEU A CA 1
ATOM 692 C C . LEU A 1 91 ? -6.655 8.452 19.733 1.00 91.06 91 LEU A C 1
ATOM 694 O O . LEU A 1 91 ? -7.756 8.978 19.913 1.00 91.06 91 LEU A O 1
ATOM 698 N N . SER A 1 92 ? -5.543 9.163 19.547 1.00 93.56 92 SER A N 1
ATOM 699 C CA . SER A 1 92 ? -5.571 10.614 19.376 1.00 93.56 92 SER A CA 1
ATOM 700 C C . SER A 1 92 ? -6.382 10.997 18.128 1.00 93.56 92 SER A C 1
ATOM 702 O O . SER A 1 92 ? -6.486 10.227 17.169 1.00 93.56 92 SER A O 1
ATOM 704 N N . GLU A 1 93 ? -6.947 12.206 18.099 1.00 93.81 93 GLU A N 1
ATOM 705 C CA . GLU A 1 93 ? -7.698 12.683 16.926 1.00 93.81 93 GLU A CA 1
ATOM 706 C C . GLU A 1 93 ? -6.827 12.744 15.654 1.00 93.81 93 GLU A C 1
ATOM 708 O O . GLU A 1 93 ? -7.311 12.495 14.548 1.00 93.81 93 GLU A O 1
ATOM 713 N N . GLU A 1 94 ? -5.524 12.994 15.805 1.00 93.38 94 GLU A N 1
ATOM 714 C CA . GLU A 1 94 ? -4.552 12.966 14.709 1.00 93.38 94 GLU A CA 1
ATOM 715 C C . GLU A 1 94 ? -4.329 11.543 14.171 1.00 93.38 94 GLU A C 1
ATOM 717 O O . GLU A 1 94 ? -4.356 11.317 12.955 1.00 93.38 94 GLU A O 1
ATOM 722 N N . ASP A 1 95 ? -4.182 10.554 15.055 1.00 94.06 95 ASP A N 1
ATOM 723 C CA . ASP A 1 95 ? -4.042 9.154 14.651 1.00 94.06 95 ASP A CA 1
ATOM 724 C C . ASP A 1 95 ? -5.340 8.638 14.007 1.00 94.06 95 ASP A C 1
ATOM 726 O O . ASP A 1 95 ? -5.294 7.970 12.971 1.00 94.06 95 ASP A O 1
ATOM 730 N N . LYS A 1 96 ? -6.516 9.018 14.531 1.00 94.06 96 LYS A N 1
ATOM 731 C CA . LYS A 1 96 ? -7.815 8.726 13.893 1.00 94.06 96 LYS A CA 1
ATOM 732 C C . LYS A 1 96 ? -7.888 9.316 12.485 1.00 94.06 96 LYS A C 1
ATOM 734 O O . LYS A 1 96 ? -8.341 8.642 11.550 1.00 94.06 96 LYS A O 1
ATOM 739 N N . GLN A 1 97 ? -7.419 10.551 12.301 1.00 95.19 97 GLN A N 1
ATOM 740 C CA . GLN A 1 97 ? -7.355 11.178 10.982 1.00 95.19 97 GLN A CA 1
ATOM 741 C C . GLN A 1 97 ? -6.401 10.422 10.048 1.00 95.19 97 GLN A C 1
ATOM 743 O O . GLN A 1 97 ? -6.747 10.180 8.886 1.00 95.19 97 GLN A O 1
ATOM 748 N N . THR A 1 98 ? -5.243 9.998 10.552 1.00 94.75 98 THR A N 1
ATOM 749 C CA . THR A 1 98 ? -4.261 9.201 9.805 1.00 94.75 98 THR A CA 1
ATOM 750 C C . THR A 1 98 ? -4.851 7.867 9.358 1.00 94.75 98 THR A C 1
ATOM 752 O O . THR A 1 98 ? -4.795 7.541 8.173 1.00 94.75 98 THR A O 1
ATOM 755 N N . VAL A 1 99 ? -5.522 7.141 10.255 1.00 95.19 99 VAL A N 1
ATOM 756 C CA . VAL A 1 99 ? -6.220 5.881 9.949 1.00 95.19 99 VAL A CA 1
ATOM 757 C C . VAL A 1 99 ? -7.294 6.092 8.880 1.00 95.19 99 VAL A C 1
ATOM 759 O O . VAL A 1 99 ? -7.401 5.311 7.933 1.00 95.19 99 VAL A O 1
ATOM 762 N N . SER A 1 100 ? -8.083 7.163 8.993 1.00 95.06 100 SER A N 1
ATOM 763 C CA . SER A 1 100 ? -9.117 7.504 8.010 1.00 95.06 100 SER A CA 1
ATOM 764 C C . SER A 1 100 ? -8.524 7.765 6.620 1.00 95.06 100 SER A C 1
ATOM 766 O O . SER A 1 100 ? -9.030 7.246 5.620 1.00 95.06 100 SER A O 1
ATOM 768 N N . ARG A 1 101 ? -7.420 8.519 6.540 1.00 95.75 101 ARG A N 1
ATOM 769 C CA . ARG A 1 101 ? -6.699 8.776 5.283 1.00 95.75 101 ARG A CA 1
ATOM 770 C C . ARG A 1 101 ? -6.088 7.501 4.712 1.00 95.75 101 ARG A C 1
ATOM 772 O O . ARG A 1 101 ? -6.302 7.216 3.537 1.00 95.75 101 ARG A O 1
ATOM 779 N N . ALA A 1 102 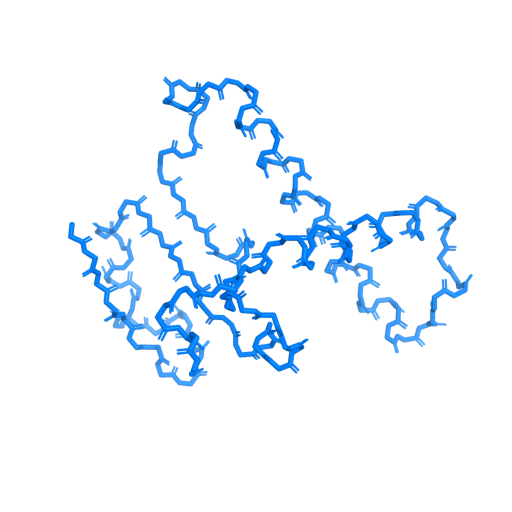? -5.412 6.706 5.534 1.00 95.31 102 ALA A N 1
ATOM 780 C CA . ALA A 1 102 ? -4.797 5.453 5.116 1.00 95.31 102 ALA A CA 1
ATOM 781 C C . ALA A 1 102 ? -5.822 4.474 4.532 1.00 95.31 102 ALA A C 1
ATOM 783 O O . ALA A 1 102 ? -5.609 3.945 3.446 1.00 95.31 102 ALA A O 1
ATOM 784 N N . ARG A 1 103 ? -6.985 4.307 5.180 1.00 93.06 103 ARG A N 1
ATOM 785 C CA . ARG A 1 103 ? -8.078 3.467 4.656 1.00 93.06 103 ARG A CA 1
ATOM 786 C C . ARG A 1 103 ? -8.588 3.948 3.297 1.00 93.06 103 ARG A C 1
ATOM 788 O O . ARG A 1 103 ? -8.891 3.125 2.435 1.00 93.06 103 ARG A O 1
ATOM 795 N N . LYS A 1 104 ? -8.695 5.267 3.094 1.00 95.00 104 LYS A N 1
ATOM 796 C CA . LYS A 1 104 ? -9.084 5.843 1.795 1.00 95.00 104 LYS A CA 1
ATOM 797 C C . LYS A 1 104 ? -8.031 5.563 0.729 1.00 95.00 104 LYS A C 1
ATOM 799 O O . LYS A 1 104 ? -8.399 5.116 -0.349 1.00 95.00 104 LYS A O 1
ATOM 804 N N . ILE A 1 105 ? -6.752 5.767 1.044 1.00 94.62 105 ILE A N 1
ATOM 805 C CA . ILE A 1 105 ? -5.633 5.474 0.138 1.00 94.62 105 ILE A CA 1
ATOM 806 C C . ILE A 1 105 ? -5.630 3.990 -0.238 1.00 94.62 105 ILE A C 1
ATOM 808 O O . ILE A 1 105 ? -5.600 3.663 -1.416 1.00 94.62 105 ILE A O 1
ATOM 812 N N . GLN A 1 106 ? -5.742 3.090 0.739 1.00 90.94 106 GLN A N 1
ATOM 813 C CA . GLN A 1 106 ? -5.717 1.647 0.504 1.00 90.94 106 GLN A CA 1
ATOM 814 C C . GLN A 1 106 ? -6.848 1.192 -0.433 1.00 90.94 106 GLN A C 1
ATOM 816 O O . GLN A 1 106 ? -6.629 0.364 -1.310 1.00 90.94 106 GLN A O 1
ATOM 821 N N . ARG A 1 107 ? -8.050 1.768 -0.288 1.00 90.44 107 ARG A N 1
ATOM 822 C CA . ARG A 1 107 ? -9.165 1.526 -1.217 1.00 90.44 107 ARG A CA 1
ATOM 823 C C . ARG A 1 107 ? -8.963 2.193 -2.572 1.00 90.44 107 ARG A C 1
ATOM 825 O O . ARG A 1 107 ? -9.414 1.650 -3.563 1.00 90.44 107 ARG A O 1
ATOM 832 N N . TYR A 1 108 ? -8.320 3.353 -2.619 1.00 94.06 108 TYR A N 1
ATOM 833 C CA . TYR A 1 108 ? -8.037 4.061 -3.867 1.00 94.06 108 TYR A CA 1
ATOM 834 C C . TYR A 1 108 ? -6.989 3.344 -4.729 1.00 94.06 108 TYR A C 1
ATOM 836 O O . TYR A 1 108 ? -6.994 3.490 -5.944 1.00 94.06 108 TYR A O 1
ATOM 844 N N . LEU A 1 109 ? -6.113 2.546 -4.111 1.00 92.12 109 LEU A N 1
ATOM 845 C CA . LEU A 1 109 ? -5.168 1.683 -4.822 1.00 92.12 109 LEU A CA 1
ATOM 846 C C . LEU A 1 109 ? -5.841 0.480 -5.506 1.00 92.12 109 LEU A C 1
ATOM 848 O O . LEU A 1 109 ? -5.180 -0.209 -6.281 1.00 92.12 109 LEU A O 1
ATOM 852 N N . SER A 1 110 ? -7.126 0.212 -5.242 1.00 90.31 110 SER A N 1
ATOM 853 C CA . SER A 1 110 ? -7.864 -0.796 -6.000 1.00 90.31 110 SER A CA 1
ATOM 854 C C . SER A 1 110 ? -8.330 -0.236 -7.341 1.00 90.31 110 SER A C 1
ATOM 856 O O . SER A 1 110 ? -8.691 0.935 -7.466 1.00 90.31 110 SER A O 1
ATOM 858 N N . GLN A 1 111 ? -8.337 -1.089 -8.359 1.00 90.31 111 GLN A N 1
ATOM 859 C CA . GLN A 1 111 ? -8.809 -0.729 -9.686 1.00 90.31 111 GLN A CA 1
ATOM 860 C C . GLN A 1 111 ? -9.488 -1.940 -10.335 1.00 90.31 111 GLN A C 1
ATOM 862 O O . GLN A 1 111 ? -8.906 -3.027 -10.339 1.00 90.31 111 GLN A O 1
ATOM 867 N N . PRO A 1 112 ? -10.697 -1.782 -10.909 1.00 86.50 112 PRO A N 1
ATOM 868 C CA . PRO A 1 112 ? -11.305 -2.843 -11.696 1.00 86.50 112 PRO A CA 1
ATOM 869 C C . PRO A 1 112 ? -10.446 -3.115 -12.932 1.00 86.50 112 PRO A C 1
ATOM 871 O O . PRO A 1 112 ? -10.028 -2.198 -13.643 1.00 86.50 112 PRO A O 1
ATOM 874 N N . PHE A 1 113 ? -10.165 -4.388 -13.176 1.00 85.75 113 PHE A N 1
ATOM 875 C CA . PHE A 1 113 ? -9.420 -4.809 -14.350 1.00 85.75 113 PHE A CA 1
ATOM 876 C C . PHE A 1 113 ? -10.372 -5.089 -15.497 1.00 85.75 113 PHE A C 1
ATOM 878 O O . PHE A 1 113 ? -11.302 -5.870 -15.340 1.00 85.75 113 PHE A O 1
ATOM 885 N N . PHE A 1 114 ? -10.066 -4.534 -16.669 1.00 85.75 114 PHE A N 1
ATOM 886 C CA . PHE A 1 114 ? -10.818 -4.803 -17.896 1.00 85.75 114 PHE A CA 1
ATOM 887 C C . PHE A 1 114 ? -10.894 -6.308 -18.208 1.00 85.75 114 PHE A C 1
ATOM 889 O O . PHE A 1 114 ? -11.931 -6.831 -18.584 1.00 85.75 114 PHE A O 1
ATOM 896 N N . VAL A 1 115 ? -9.803 -7.043 -17.971 1.00 83.12 115 VAL A N 1
ATOM 897 C CA . VAL A 1 115 ? -9.746 -8.506 -18.163 1.00 83.12 115 VAL A CA 1
ATOM 898 C C . VAL A 1 115 ? -10.506 -9.310 -17.100 1.00 83.12 115 VAL A C 1
ATOM 900 O O . VAL A 1 115 ? -10.613 -10.525 -17.225 1.00 83.12 115 VAL A O 1
ATOM 903 N N . ALA A 1 116 ? -10.982 -8.653 -16.041 1.00 75.88 116 ALA A N 1
ATOM 904 C CA . ALA A 1 116 ? -11.809 -9.245 -14.994 1.00 75.88 116 ALA A CA 1
ATOM 905 C C . ALA A 1 116 ? -13.291 -8.840 -15.123 1.00 75.88 116 ALA A C 1
ATOM 907 O O . ALA A 1 116 ? -14.089 -9.196 -14.257 1.00 75.88 116 ALA A O 1
ATOM 908 N N . GLU A 1 117 ? -13.657 -8.100 -16.175 1.00 66.56 117 GLU A N 1
ATOM 909 C CA . GLU A 1 117 ? -15.054 -7.883 -16.555 1.00 66.56 117 GLU A CA 1
ATOM 910 C C . GLU A 1 117 ? -15.625 -9.209 -17.093 1.00 66.56 117 GLU A C 1
ATOM 912 O O . GLU A 1 117 ? -14.986 -9.876 -17.910 1.00 66.56 117 GLU A O 1
ATOM 917 N N . VAL A 1 118 ? -16.790 -9.623 -16.580 1.00 53.91 118 VAL A N 1
ATOM 918 C CA . VAL A 1 118 ? -17.508 -10.854 -16.974 1.00 53.91 118 VAL A CA 1
ATOM 919 C C . VAL A 1 118 ? -18.602 -10.520 -17.974 1.00 53.91 118 VAL A C 1
ATOM 921 O O . VAL A 1 118 ? -19.346 -9.551 -17.701 1.00 53.91 118 VAL A O 1
#

pLDDT: mean 88.62, std 8.28, range [53.91, 97.19]

Radius of gyration: 16.53 Å; chains: 1; bounding box: 36×37×42 Å

Foldseek 3Di:
DDDDDDDPPLDCPPPVNVVVVVPDQWDWDADPVQVVVVFPPRTDLQPTDHVQLDCVRPNDVSNVVSVVLNVLLVLLVVVVVVCVPPNPVPDDPVSNVSNVVNVVSSNVNGDDDPVPDD

Secondary structure (DSSP, 8-state):
-------GGG-TTSHHHHHHHTT-SEE--B-HHHHHTT-SS-B-TTT-EETT--HHHH-HHHHHHHHHHHHHHHHHHHHHHHHHHH-STTS-HHHHHHHHHHHHHHHHT----GGG--